Protein AF-A0A2W5WKI8-F1 (afdb_monomer_lite)

Sequence (62 aa):
MKVLEGVNSGLLNKQIAFDLGIAEATVKAHMTALMRKLNVHNRTQAAIAAQALVHGSRAASR

InterPro domains:
  IPR000792 Transcription regulator LuxR, C-terminal [PF00196] (1-49)
  IPR000792 Transcription regulator LuxR, C-terminal [PR00038] (10-26)
  IPR000792 Transcription regulator LuxR, C-terminal [PR00038] (26-38)
  IPR000792 Transcription regulator LuxR, C-terminal [PS00622] (10-37)
  IPR000792 Transcription regulator LuxR, C-terminal [PS50043] (1-54)
  IPR000792 Transcription regulator LuxR, C-terminal [SM00421] (1-50)
  IPR000792 Transcription regulator LuxR, C-terminal [cd06170] (1-50)
  IPR016032 Signal transduction response regulator, C-terminal effector [SSF46894] (2-51)
  IPR036388 Winged helix-like DNA-binding domain superfamily [G3DSA:1.10.10.10] (1-59)
  IPR051015 DNA-binding transcriptional activator EvgA-like [PTHR45566] (2-53)

Secondary structure (DSSP, 8-state):
-HHHHHHHTT--HHHHHHHHTS-HHHHHHHHHHHHHHHT-SSHHHHHHHHHHHHHHHHHTT-

Foldseek 3Di:
DQLLVCLLVVHDLVRSCVVVVHDSVVSVVVVVVQCVVQVHDDSVVSNVSSVVVVVVVVVVVD

pLDDT: mean 87.52, std 14.23, range [45.25, 97.75]

Structure (mmCIF, N/CA/C/O backbone):
data_AF-A0A2W5WKI8-F1
#
_entry.id   AF-A0A2W5WKI8-F1
#
loop_
_atom_site.group_PDB
_atom_site.id
_atom_site.type_symbol
_atom_site.label_atom_id
_atom_site.label_alt_id
_atom_site.label_comp_id
_atom_site.label_asym_id
_atom_site.label_entity_id
_atom_site.label_seq_id
_atom_site.pdbx_PDB_ins_code
_atom_site.Cartn_x
_atom_site.Cartn_y
_atom_site.Cartn_z
_atom_site.occupancy
_atom_site.B_iso_or_equiv
_atom_site.auth_seq_id
_atom_site.auth_comp_id
_atom_site.auth_asym_id
_atom_site.auth_atom_id
_atom_site.pdbx_PDB_model_num
ATOM 1 N N . MET A 1 1 ? -7.935 -7.366 -5.117 1.00 63.44 1 MET A N 1
ATOM 2 C CA . MET A 1 1 ? -6.912 -6.523 -5.774 1.00 63.44 1 MET A CA 1
ATOM 3 C C . MET A 1 1 ? -7.149 -5.009 -5.614 1.00 63.44 1 MET A C 1
ATOM 5 O O . MET A 1 1 ? -6.367 -4.245 -6.154 1.00 63.44 1 MET A O 1
ATOM 9 N N . LYS A 1 2 ? -8.090 -4.536 -4.774 1.00 85.75 2 LYS A N 1
ATOM 10 C CA . LYS A 1 2 ? -8.448 -3.101 -4.698 1.00 85.75 2 LYS A CA 1
ATOM 11 C C . LYS A 1 2 ? -7.345 -2.152 -4.187 1.00 85.75 2 LYS A C 1
ATOM 13 O O . LYS A 1 2 ? -7.233 -1.027 -4.652 1.00 85.75 2 LYS A O 1
ATOM 18 N N . VAL A 1 3 ? -6.484 -2.605 -3.265 1.00 90.69 3 VAL A N 1
ATOM 19 C CA . VAL A 1 3 ? -5.330 -1.798 -2.804 1.00 90.69 3 VAL A CA 1
ATOM 20 C C . VAL A 1 3 ? -4.306 -1.600 -3.927 1.00 90.69 3 VAL A C 1
ATOM 22 O O . VAL A 1 3 ? -3.744 -0.517 -4.050 1.00 90.69 3 VAL A O 1
ATOM 25 N N . LEU A 1 4 ? -4.087 -2.617 -4.771 1.00 90.19 4 LEU A N 1
ATOM 26 C CA . LEU A 1 4 ? -3.161 -2.518 -5.903 1.00 90.19 4 LEU A CA 1
ATOM 27 C C . LEU A 1 4 ? -3.640 -1.502 -6.935 1.00 90.19 4 LEU A C 1
ATOM 29 O O . LEU A 1 4 ? -2.851 -0.700 -7.418 1.00 90.19 4 LEU A O 1
ATOM 33 N N . GLU A 1 5 ? -4.935 -1.537 -7.243 1.00 91.19 5 GLU A N 1
ATOM 34 C CA . GLU A 1 5 ? -5.587 -0.608 -8.167 1.00 91.19 5 GLU A CA 1
ATOM 35 C C . GLU A 1 5 ? -5.461 0.835 -7.670 1.00 91.19 5 GLU A C 1
ATOM 37 O O . GLU A 1 5 ? -5.029 1.704 -8.421 1.00 91.19 5 GLU A O 1
ATOM 42 N N . GLY A 1 6 ? -5.727 1.084 -6.383 1.00 92.25 6 GLY A N 1
ATOM 43 C CA . GLY A 1 6 ? -5.539 2.412 -5.800 1.00 92.25 6 GLY A CA 1
ATOM 44 C C . GLY A 1 6 ? -4.086 2.892 -5.864 1.00 92.25 6 GLY A C 1
ATOM 45 O O . GLY A 1 6 ? -3.829 4.051 -6.182 1.00 92.25 6 GLY A O 1
ATOM 46 N N . VAL A 1 7 ? -3.117 2.001 -5.629 1.00 91.94 7 VAL A N 1
ATOM 47 C CA . VAL A 1 7 ? -1.684 2.321 -5.758 1.00 91.94 7 VAL A CA 1
ATOM 48 C C . VAL A 1 7 ? -1.309 2.642 -7.203 1.00 91.94 7 VAL A C 1
ATOM 50 O O . VAL A 1 7 ? -0.606 3.623 -7.438 1.00 91.94 7 VAL A O 1
ATOM 53 N N . ASN A 1 8 ? -1.807 1.855 -8.158 1.00 90.81 8 ASN A N 1
ATOM 54 C CA . ASN A 1 8 ? -1.626 2.069 -9.592 1.00 90.81 8 ASN A CA 1
ATOM 55 C C . ASN A 1 8 ? -2.196 3.422 -10.051 1.00 90.81 8 ASN A C 1
ATOM 57 O O . ASN A 1 8 ? -1.578 4.103 -10.862 1.00 90.81 8 ASN A O 1
ATOM 61 N N . SER A 1 9 ? -3.327 3.835 -9.477 1.00 90.94 9 SER A N 1
ATOM 62 C CA . SER A 1 9 ? -3.960 5.139 -9.716 1.00 90.94 9 SER A CA 1
ATOM 63 C C . SER A 1 9 ? -3.342 6.291 -8.909 1.00 90.94 9 SER A C 1
ATOM 65 O O . SER A 1 9 ? -3.860 7.403 -8.937 1.00 90.94 9 SER A O 1
ATOM 67 N N . GLY A 1 10 ? -2.257 6.054 -8.163 1.00 91.62 10 GLY A N 1
ATOM 68 C CA . GLY A 1 10 ? -1.561 7.091 -7.396 1.00 91.62 10 GLY A CA 1
ATOM 69 C C . GLY A 1 10 ? -2.230 7.499 -6.075 1.00 91.62 10 GLY A C 1
ATOM 70 O O . GLY A 1 10 ? -1.747 8.418 -5.419 1.00 91.62 10 GLY A O 1
ATOM 71 N N . LEU A 1 11 ? -3.284 6.806 -5.632 1.00 94.94 11 LEU A N 1
ATOM 72 C CA . LEU A 1 11 ? -4.042 7.153 -4.423 1.00 94.94 11 LEU A CA 1
ATOM 73 C C . LEU A 1 11 ? -3.259 6.886 -3.138 1.00 94.94 11 LEU A C 1
ATOM 75 O O . LEU A 1 11 ? -2.697 5.806 -2.949 1.00 94.94 11 LEU A O 1
ATOM 79 N N . LEU A 1 12 ? -3.286 7.822 -2.196 1.00 95.06 12 LEU A N 1
ATOM 80 C CA . LEU A 1 12 ? -2.661 7.660 -0.884 1.00 95.06 12 LEU A CA 1
ATOM 81 C C . LEU A 1 12 ? -3.331 6.541 -0.075 1.00 95.06 12 LEU A C 1
ATOM 83 O O . LEU A 1 12 ? -4.526 6.288 -0.210 1.00 95.06 12 LEU A O 1
ATOM 87 N N . ASN A 1 13 ? -2.593 5.925 0.856 1.00 95.31 13 ASN A N 1
ATOM 88 C CA . ASN A 1 13 ? -3.148 4.872 1.719 1.00 95.31 13 ASN A CA 1
ATOM 89 C C . ASN A 1 13 ? -4.395 5.337 2.486 1.00 95.31 13 ASN A C 1
ATOM 91 O O . ASN A 1 13 ? -5.312 4.546 2.668 1.00 95.31 13 ASN A O 1
ATOM 95 N N . LYS A 1 14 ? -4.448 6.614 2.889 1.00 96.69 14 LYS A N 1
ATOM 96 C CA . LYS A 1 14 ? -5.616 7.213 3.547 1.00 96.69 14 LYS A CA 1
ATOM 97 C C . LYS A 1 14 ? -6.839 7.290 2.625 1.00 96.69 14 LYS A C 1
ATOM 99 O O . LYS A 1 14 ? -7.946 7.039 3.080 1.00 96.69 14 LYS A O 1
ATOM 104 N N . GLN A 1 15 ? -6.638 7.607 1.346 1.00 97.50 15 GLN A N 1
ATOM 105 C CA . GLN A 1 15 ? -7.717 7.648 0.351 1.00 97.50 15 GLN A CA 1
ATOM 106 C C . GLN A 1 15 ? -8.221 6.235 0.058 1.00 97.50 15 GLN A C 1
ATOM 108 O O . GLN A 1 15 ? -9.410 5.982 0.156 1.00 97.50 15 GLN A O 1
ATOM 113 N N . ILE A 1 16 ? -7.309 5.281 -0.151 1.00 96.38 16 ILE A N 1
ATOM 114 C CA . ILE A 1 16 ? -7.663 3.865 -0.327 1.00 96.38 16 ILE A CA 1
ATOM 115 C C . ILE A 1 16 ? -8.422 3.333 0.898 1.00 96.38 16 ILE A C 1
ATOM 117 O O . ILE A 1 16 ? -9.391 2.599 0.758 1.00 96.38 16 ILE A O 1
ATOM 121 N N . ALA A 1 17 ? -7.984 3.690 2.107 1.00 97.50 17 ALA A N 1
ATOM 122 C CA . ALA A 1 17 ? -8.648 3.299 3.346 1.00 97.50 17 ALA A CA 1
ATOM 123 C C . ALA A 1 17 ? -10.081 3.844 3.415 1.00 97.50 17 ALA A C 1
ATOM 125 O O . ALA A 1 17 ? -11.003 3.092 3.725 1.00 97.50 17 ALA A O 1
ATOM 126 N N . PHE A 1 18 ? -10.257 5.120 3.065 1.00 97.75 18 PHE A N 1
ATOM 127 C CA . PHE A 1 18 ? -11.558 5.773 2.978 1.00 97.75 18 PHE A CA 1
ATOM 128 C C . PHE A 1 18 ? -12.467 5.097 1.940 1.00 97.75 18 PHE A C 1
ATOM 130 O O . PHE A 1 18 ? -13.563 4.670 2.290 1.00 97.75 18 PHE A O 1
ATOM 137 N N . ASP A 1 19 ? -11.980 4.900 0.712 1.00 96.38 19 ASP A N 1
ATOM 138 C CA . ASP A 1 19 ? -12.742 4.295 -0.390 1.00 96.38 19 ASP A CA 1
ATOM 139 C C . ASP A 1 19 ? -13.153 2.843 -0.098 1.00 96.38 19 ASP A C 1
ATOM 141 O O . ASP A 1 19 ? -14.185 2.363 -0.565 1.00 96.38 19 ASP A O 1
ATOM 145 N N . LEU A 1 20 ? -12.336 2.122 0.675 1.00 95.25 20 LEU A N 1
ATOM 146 C CA . LEU A 1 20 ? -12.595 0.735 1.057 1.00 95.25 20 LEU A CA 1
ATOM 147 C C . LEU A 1 20 ? -13.339 0.589 2.389 1.00 95.25 20 LEU A C 1
ATOM 149 O O . LEU A 1 20 ? -13.701 -0.535 2.735 1.00 95.25 20 LEU A O 1
ATOM 153 N N . GLY A 1 21 ? -13.556 1.675 3.137 1.00 97.00 21 GLY A N 1
ATOM 154 C CA . GLY A 1 21 ? -14.176 1.631 4.463 1.00 97.00 21 GLY A CA 1
ATOM 155 C C . GLY A 1 21 ? -13.364 0.833 5.493 1.00 97.00 21 GLY A C 1
ATOM 156 O O . GLY A 1 21 ? -13.941 0.178 6.358 1.00 97.00 21 GLY A O 1
ATOM 157 N N . ILE A 1 22 ? -12.031 0.845 5.391 1.00 96.69 22 ILE A N 1
ATOM 158 C CA . ILE A 1 22 ? -11.122 0.112 6.291 1.00 96.69 22 ILE A CA 1
ATOM 159 C C . ILE A 1 22 ? -10.119 1.051 6.960 1.00 96.69 22 ILE A C 1
ATOM 161 O O . ILE A 1 22 ? -9.928 2.191 6.549 1.00 96.69 22 ILE A O 1
ATOM 165 N N . ALA A 1 23 ? -9.419 0.561 7.983 1.00 97.75 23 ALA A N 1
ATOM 166 C CA . ALA A 1 23 ? -8.355 1.326 8.622 1.00 97.75 23 ALA A CA 1
ATOM 167 C C . ALA A 1 23 ? -7.127 1.489 7.704 1.00 97.75 23 ALA A C 1
ATOM 169 O O . ALA A 1 23 ? -6.723 0.565 6.994 1.00 97.75 23 ALA A O 1
ATOM 170 N N . GLU A 1 24 ? -6.446 2.637 7.792 1.00 97.31 24 GLU A N 1
ATOM 171 C CA . GLU A 1 24 ? -5.195 2.886 7.056 1.00 97.31 24 GLU A CA 1
ATOM 172 C C . GLU A 1 24 ? -4.100 1.862 7.409 1.00 97.31 24 GLU A C 1
ATOM 174 O O . GLU A 1 24 ? -3.319 1.451 6.549 1.00 97.31 24 GLU A O 1
ATOM 179 N N . ALA A 1 25 ? -4.065 1.393 8.661 1.00 97.56 25 ALA A N 1
ATOM 180 C CA . ALA A 1 25 ? -3.159 0.329 9.094 1.00 97.56 25 ALA A CA 1
ATOM 181 C C . ALA A 1 25 ? -3.386 -0.981 8.314 1.00 97.56 25 ALA A C 1
ATOM 183 O O . ALA A 1 25 ? -2.423 -1.649 7.935 1.00 97.56 25 ALA A O 1
ATOM 184 N N . THR A 1 26 ? -4.641 -1.306 7.991 1.00 96.81 26 THR A N 1
ATOM 185 C CA . THR A 1 26 ? -5.000 -2.467 7.167 1.00 96.81 26 THR A CA 1
ATOM 186 C C . THR A 1 26 ? -4.481 -2.303 5.740 1.00 96.81 26 THR A C 1
ATOM 188 O O . THR A 1 26 ? -3.891 -3.231 5.185 1.00 96.81 26 THR A O 1
ATOM 191 N N . VAL A 1 27 ? -4.594 -1.100 5.163 1.00 97.25 27 VAL A N 1
ATOM 192 C CA . VAL A 1 27 ? -3.992 -0.790 3.853 1.00 97.25 27 VAL A CA 1
ATOM 193 C C . VAL A 1 27 ? -2.472 -0.962 3.894 1.00 97.25 27 VAL A C 1
ATOM 195 O O . VAL A 1 27 ? -1.914 -1.577 2.988 1.00 97.25 27 VAL A O 1
ATOM 198 N N . LYS A 1 28 ? -1.793 -0.498 4.953 1.00 96.06 28 LYS A N 1
ATOM 199 C CA . LYS A 1 28 ? -0.338 -0.682 5.123 1.00 96.06 28 LYS A CA 1
ATOM 200 C C . LYS A 1 28 ? 0.052 -2.159 5.188 1.00 96.06 28 LYS A C 1
ATOM 202 O O . LYS A 1 28 ? 0.990 -2.557 4.502 1.00 96.06 28 LYS A O 1
ATOM 207 N N . ALA A 1 29 ? -0.691 -2.980 5.933 1.00 96.88 29 ALA A N 1
ATOM 208 C CA . ALA A 1 29 ? -0.452 -4.421 6.003 1.00 96.88 29 ALA A CA 1
ATOM 209 C C . ALA A 1 29 ? -0.603 -5.096 4.628 1.00 96.88 29 ALA A C 1
ATOM 211 O O . ALA A 1 29 ? 0.261 -5.875 4.213 1.00 96.88 29 ALA A O 1
ATOM 212 N N . HIS A 1 30 ? -1.654 -4.741 3.880 1.00 95.38 30 HIS A N 1
ATOM 213 C CA . HIS A 1 30 ? -1.806 -5.186 2.496 1.00 95.38 30 HIS A CA 1
ATOM 214 C C . HIS A 1 30 ? -0.643 -4.723 1.625 1.00 95.38 30 HIS A C 1
ATOM 216 O O . HIS A 1 30 ? -0.129 -5.523 0.849 1.00 95.38 30 HIS A O 1
ATOM 222 N N . MET A 1 31 ? -0.187 -3.481 1.783 1.00 95.50 31 MET A N 1
ATOM 223 C CA . MET A 1 31 ? 0.912 -2.928 1.002 1.00 95.50 31 MET A CA 1
ATOM 224 C C . MET A 1 31 ? 2.219 -3.693 1.224 1.00 95.50 31 MET A C 1
ATOM 226 O O . MET A 1 31 ? 2.886 -4.045 0.255 1.00 95.50 31 MET A O 1
ATOM 230 N N . THR A 1 32 ? 2.539 -4.042 2.471 1.00 95.62 32 THR A N 1
ATOM 231 C CA . THR A 1 32 ? 3.691 -4.891 2.809 1.00 95.62 32 THR A CA 1
ATOM 232 C C . THR A 1 32 ? 3.590 -6.270 2.160 1.00 95.62 32 THR A C 1
ATOM 234 O O . THR A 1 32 ? 4.543 -6.739 1.537 1.00 95.62 32 THR A O 1
ATOM 237 N N . ALA A 1 33 ? 2.425 -6.918 2.255 1.00 95.12 33 ALA A N 1
ATOM 238 C CA . ALA A 1 33 ? 2.209 -8.222 1.630 1.00 95.12 33 ALA A CA 1
ATOM 239 C C . ALA A 1 33 ? 2.343 -8.155 0.100 1.00 95.12 33 ALA A C 1
ATOM 241 O O . ALA A 1 33 ? 2.850 -9.086 -0.524 1.00 95.12 33 ALA A O 1
ATOM 242 N N . LEU A 1 34 ? 1.899 -7.052 -0.497 1.00 92.75 34 LEU A N 1
ATOM 243 C CA . LEU A 1 34 ? 1.923 -6.828 -1.933 1.00 92.75 34 LEU A CA 1
ATOM 244 C C . LEU A 1 34 ? 3.346 -6.570 -2.432 1.00 92.75 34 LEU A C 1
ATOM 246 O O . LEU A 1 34 ? 3.775 -7.214 -3.383 1.00 92.75 34 LEU A O 1
ATOM 250 N N . MET A 1 35 ? 4.105 -5.720 -1.739 1.00 94.56 35 MET A N 1
ATOM 251 C CA . MET A 1 35 ? 5.521 -5.483 -2.030 1.00 94.56 35 MET A CA 1
ATOM 252 C C . MET A 1 35 ? 6.337 -6.782 -1.962 1.00 94.56 35 MET A C 1
ATOM 254 O O . MET A 1 35 ? 7.089 -7.074 -2.888 1.00 94.56 35 MET A O 1
ATOM 258 N N . ARG A 1 36 ? 6.091 -7.630 -0.950 1.00 95.81 36 ARG A N 1
ATOM 259 C CA . ARG A 1 36 ? 6.710 -8.963 -0.851 1.00 95.81 36 ARG A CA 1
ATOM 260 C C . ARG A 1 36 ? 6.352 -9.867 -2.034 1.00 95.81 36 ARG A C 1
ATOM 262 O O . ARG A 1 36 ? 7.222 -10.546 -2.562 1.00 95.81 36 ARG A O 1
ATOM 269 N N . LYS A 1 37 ? 5.083 -9.882 -2.455 1.00 92.62 37 LYS A N 1
ATOM 270 C CA . LYS A 1 37 ? 4.627 -10.685 -3.605 1.00 92.62 37 LYS A CA 1
ATOM 271 C C . LYS A 1 37 ? 5.211 -10.211 -4.935 1.00 92.62 37 LYS A C 1
ATOM 273 O O . LYS A 1 37 ? 5.455 -11.038 -5.802 1.00 92.62 37 LYS A O 1
ATOM 278 N N . LEU A 1 38 ? 5.407 -8.905 -5.093 1.00 91.50 38 LEU A N 1
ATOM 279 C CA . LEU A 1 38 ? 5.970 -8.306 -6.304 1.00 91.50 38 LEU A CA 1
ATOM 280 C C . LEU A 1 38 ? 7.503 -8.229 -6.285 1.00 91.50 38 LEU A C 1
ATOM 282 O O . LEU A 1 38 ? 8.087 -7.776 -7.263 1.00 91.50 38 LEU A O 1
ATOM 286 N N . ASN A 1 39 ? 8.148 -8.658 -5.196 1.00 95.12 39 ASN A N 1
ATOM 287 C CA . ASN A 1 39 ? 9.591 -8.539 -4.983 1.00 95.12 39 ASN A CA 1
ATOM 288 C C . ASN A 1 39 ? 10.112 -7.092 -5.139 1.00 95.12 39 ASN A C 1
ATOM 290 O O . ASN A 1 39 ? 11.135 -6.834 -5.772 1.00 95.12 39 ASN A O 1
ATOM 294 N N . VAL A 1 40 ? 9.378 -6.131 -4.573 1.00 95.56 40 VAL A N 1
ATOM 295 C CA . VAL A 1 40 ? 9.726 -4.702 -4.574 1.00 95.56 40 VAL A CA 1
ATOM 296 C C . VAL A 1 40 ? 9.829 -4.169 -3.149 1.00 95.56 40 VAL A C 1
ATOM 298 O O . VAL A 1 40 ? 9.285 -4.752 -2.215 1.00 95.56 40 VAL A O 1
ATOM 301 N N . HIS A 1 41 ? 10.499 -3.033 -2.982 1.00 94.12 41 HIS A N 1
ATOM 302 C CA . HIS A 1 41 ? 10.889 -2.520 -1.665 1.00 94.12 41 HIS A CA 1
ATOM 303 C C . HIS A 1 41 ? 10.208 -1.201 -1.301 1.00 94.12 41 HIS A C 1
ATOM 305 O O . HIS A 1 41 ? 10.255 -0.777 -0.148 1.00 94.12 41 HIS A O 1
ATOM 311 N N . ASN A 1 42 ? 9.580 -0.529 -2.266 1.00 93.88 42 ASN A N 1
ATOM 312 C CA . ASN A 1 42 ? 8.875 0.718 -2.010 1.00 93.88 42 ASN A CA 1
ATOM 313 C C . ASN A 1 42 ? 7.606 0.856 -2.855 1.00 93.88 42 ASN A C 1
ATOM 315 O O . ASN A 1 42 ? 7.376 0.147 -3.837 1.00 93.88 42 ASN A O 1
ATOM 319 N N . ARG A 1 43 ? 6.773 1.816 -2.451 1.00 92.19 43 ARG A N 1
ATOM 320 C CA . ARG A 1 43 ? 5.486 2.105 -3.083 1.00 92.19 43 ARG A CA 1
ATOM 321 C C . ARG A 1 43 ? 5.624 2.493 -4.555 1.00 92.19 43 ARG A C 1
ATOM 323 O O . ARG A 1 43 ? 4.792 2.077 -5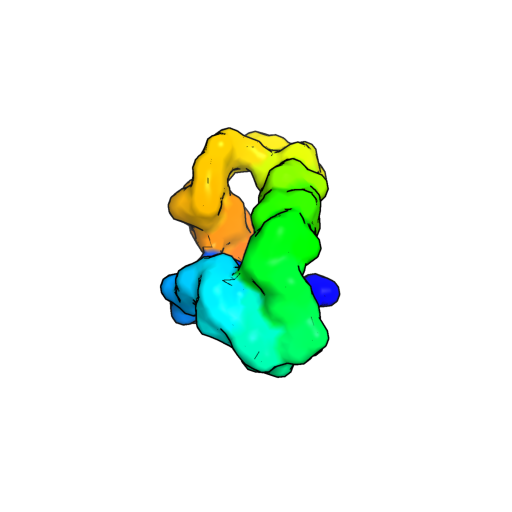.353 1.00 92.19 43 ARG A O 1
ATOM 330 N N . THR A 1 44 ? 6.648 3.263 -4.916 1.00 93.00 44 THR A N 1
ATOM 331 C CA . THR A 1 44 ? 6.880 3.677 -6.306 1.00 93.00 44 THR A CA 1
ATOM 332 C C . THR A 1 44 ? 7.146 2.465 -7.190 1.00 93.00 44 THR A C 1
ATOM 334 O O . THR A 1 44 ? 6.499 2.301 -8.219 1.00 93.00 44 THR A O 1
ATOM 337 N N . GLN A 1 45 ? 8.021 1.559 -6.751 1.00 94.00 45 G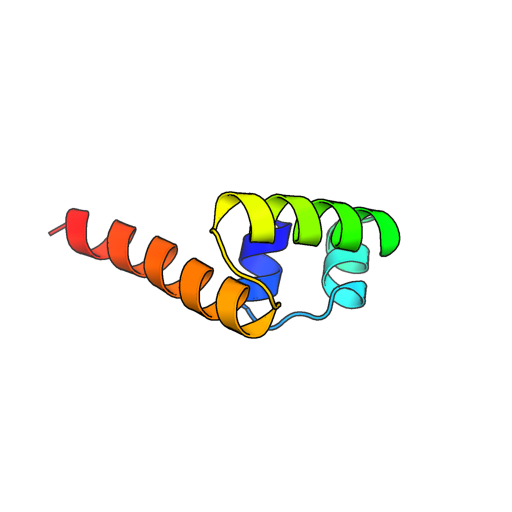LN A N 1
ATOM 338 C CA . GLN A 1 45 ? 8.278 0.294 -7.436 1.00 94.00 45 GLN A CA 1
ATOM 339 C C . GLN A 1 45 ? 7.013 -0.570 -7.512 1.00 94.00 45 GLN A C 1
ATOM 341 O O . GLN A 1 45 ? 6.737 -1.146 -8.558 1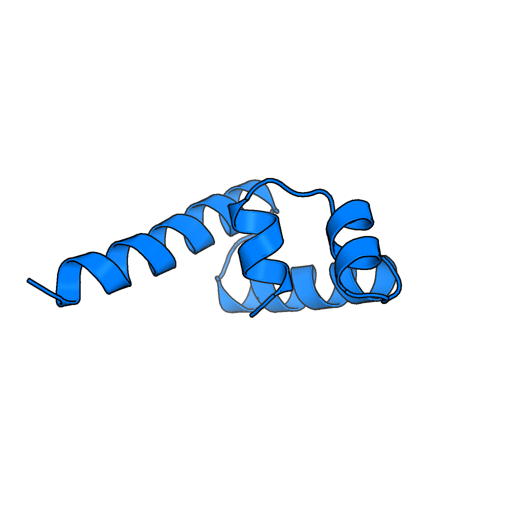.00 94.00 45 GLN A O 1
ATOM 346 N N . ALA A 1 46 ? 6.208 -0.618 -6.445 1.00 92.56 46 ALA A N 1
ATOM 347 C CA . ALA A 1 46 ? 4.932 -1.331 -6.461 1.00 92.56 46 ALA A CA 1
ATOM 348 C C . ALA A 1 46 ? 3.938 -0.738 -7.473 1.00 92.56 46 ALA A C 1
ATOM 350 O O . ALA A 1 46 ? 3.261 -1.497 -8.159 1.00 92.56 46 ALA A O 1
ATOM 351 N N . ALA A 1 47 ? 3.871 0.590 -7.604 1.00 91.62 47 ALA A N 1
ATOM 352 C CA . ALA A 1 47 ? 3.027 1.259 -8.591 1.00 91.62 47 ALA A CA 1
ATOM 353 C C . ALA A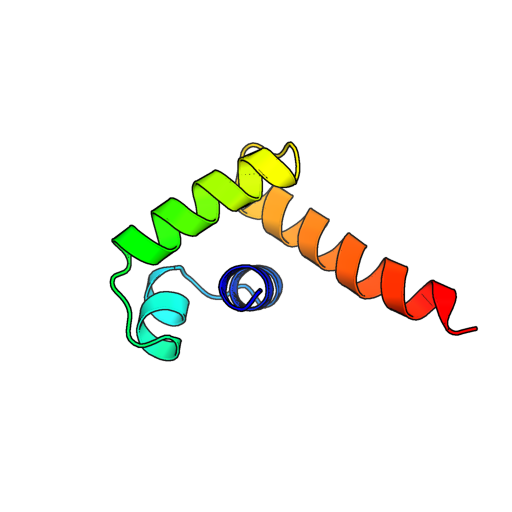 1 47 ? 3.492 0.973 -10.029 1.00 91.62 47 ALA A C 1
ATOM 355 O O . ALA A 1 47 ? 2.669 0.647 -10.878 1.00 91.62 47 ALA A O 1
ATOM 356 N N . ILE A 1 48 ? 4.803 1.010 -10.291 1.00 91.38 48 ILE A N 1
ATOM 357 C CA . ILE A 1 48 ? 5.376 0.665 -11.604 1.00 91.38 48 ILE A CA 1
ATOM 358 C C . ILE A 1 48 ? 5.100 -0.806 -11.948 1.00 91.38 48 ILE A C 1
ATOM 360 O O . ILE A 1 48 ? 4.648 -1.118 -13.049 1.00 91.38 48 ILE A O 1
ATOM 364 N N . ALA A 1 49 ? 5.312 -1.718 -10.997 1.00 89.81 49 ALA A N 1
ATOM 365 C CA . ALA A 1 49 ? 5.028 -3.138 -11.182 1.00 89.81 49 ALA A CA 1
ATOM 366 C C . ALA A 1 49 ? 3.527 -3.401 -11.410 1.00 89.81 49 ALA A C 1
ATOM 368 O O . ALA A 1 49 ? 3.165 -4.218 -12.256 1.00 89.81 49 ALA A O 1
ATOM 369 N N . ALA A 1 50 ? 2.644 -2.676 -10.715 1.00 86.62 50 ALA A N 1
ATOM 370 C CA . ALA A 1 50 ? 1.202 -2.740 -10.940 1.00 86.62 50 ALA A CA 1
ATOM 371 C C . ALA A 1 50 ? 0.829 -2.323 -12.371 1.00 86.62 50 ALA A C 1
ATOM 373 O O . ALA A 1 50 ? 0.058 -3.025 -13.027 1.00 86.62 50 ALA A O 1
ATOM 374 N N . GLN A 1 51 ? 1.429 -1.241 -12.884 1.00 84.88 51 GLN A N 1
ATOM 375 C CA . GLN A 1 51 ? 1.229 -0.809 -14.269 1.00 84.88 51 GLN A CA 1
ATOM 376 C C . GLN A 1 51 ? 1.675 -1.898 -15.249 1.00 84.88 51 GLN A C 1
ATOM 378 O O . GLN A 1 51 ? 0.933 -2.215 -16.178 1.00 84.88 51 GLN A O 1
ATOM 383 N N . ALA A 1 52 ? 2.840 -2.514 -15.038 1.00 83.06 52 ALA A N 1
ATOM 384 C CA . ALA A 1 52 ? 3.335 -3.582 -15.907 1.00 83.06 52 ALA A CA 1
ATOM 385 C C . ALA A 1 52 ? 2.371 -4.786 -15.973 1.00 83.06 52 ALA A C 1
ATOM 387 O O . ALA A 1 52 ? 2.128 -5.317 -17.055 1.00 83.06 52 ALA A O 1
ATOM 388 N N . LEU A 1 53 ? 1.755 -5.171 -14.849 1.00 79.44 53 LEU A N 1
ATOM 389 C CA . LEU A 1 53 ? 0.776 -6.268 -14.794 1.00 79.44 53 LEU A CA 1
ATOM 390 C C . LEU A 1 53 ? -0.527 -5.950 -15.551 1.00 79.44 53 LEU A C 1
ATOM 392 O O . LEU A 1 53 ? -1.089 -6.819 -16.225 1.00 79.44 53 LEU A O 1
ATOM 396 N N . VAL A 1 54 ? -0.997 -4.701 -15.473 1.00 71.44 54 VAL A N 1
ATOM 397 C CA . VAL A 1 54 ? -2.214 -4.244 -16.170 1.00 71.44 54 VAL A CA 1
ATOM 398 C C . VAL A 1 54 ? -1.987 -4.150 -17.683 1.00 71.44 54 VAL A C 1
ATOM 400 O O . VAL A 1 54 ? -2.851 -4.553 -18.464 1.00 71.44 54 VAL A O 1
ATOM 403 N N . HIS A 1 55 ? -0.821 -3.665 -18.118 1.00 66.38 55 HIS A N 1
ATOM 404 C CA . HIS A 1 55 ? -0.499 -3.536 -19.544 1.00 66.38 55 HIS A CA 1
ATOM 405 C C . HIS A 1 55 ? -0.086 -4.872 -20.183 1.00 66.38 55 HIS A C 1
ATOM 407 O O . HIS A 1 55 ? -0.463 -5.132 -21.326 1.00 66.38 55 HIS A O 1
ATOM 413 N N . GLY A 1 56 ? 0.586 -5.761 -19.442 1.00 58.56 56 GLY A N 1
ATOM 414 C CA . GLY A 1 56 ? 0.909 -7.120 -19.894 1.00 58.56 56 GLY A CA 1
ATOM 415 C C . GLY A 1 56 ? -0.333 -7.978 -20.165 1.00 58.56 56 GLY A C 1
ATOM 416 O O . GLY A 1 56 ? -0.350 -8.754 -21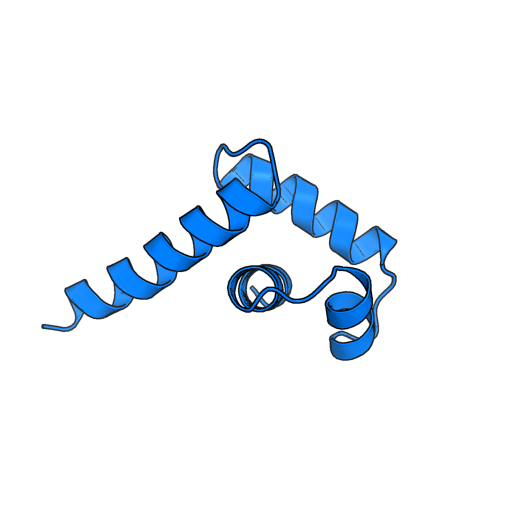.115 1.00 58.56 56 GLY A O 1
ATOM 417 N N . SER A 1 57 ? -1.419 -7.761 -19.413 1.00 54.91 57 SER A N 1
ATOM 418 C CA . SER A 1 57 ? -2.703 -8.443 -19.651 1.00 54.91 57 SER A CA 1
ATOM 419 C C . SER A 1 57 ? -3.447 -7.926 -20.894 1.00 54.91 57 SER A C 1
ATOM 421 O O . SER A 1 57 ? -4.214 -8.672 -21.495 1.00 54.91 57 SER A O 1
ATOM 423 N N . ARG A 1 58 ? -3.212 -6.674 -21.329 1.00 52.94 58 ARG A N 1
ATOM 424 C CA . ARG A 1 58 ? -3.817 -6.112 -22.560 1.00 52.94 58 ARG A CA 1
ATOM 425 C C . ARG A 1 58 ? -3.071 -6.516 -23.832 1.00 52.94 58 ARG A C 1
ATOM 427 O O . ARG A 1 58 ? -3.689 -6.557 -24.891 1.00 52.94 58 ARG A O 1
ATOM 434 N N . ALA A 1 59 ? -1.776 -6.821 -23.740 1.00 51.19 59 ALA A N 1
ATOM 435 C CA . ALA A 1 59 ? -0.985 -7.300 -24.875 1.00 51.19 59 ALA A CA 1
ATOM 436 C C . ALA A 1 59 ? -1.338 -8.744 -25.278 1.00 51.19 59 ALA A C 1
ATOM 438 O O . ALA A 1 59 ? -1.279 -9.068 -26.454 1.00 51.19 59 ALA A O 1
ATOM 439 N N . ALA A 1 60 ? -1.777 -9.581 -24.330 1.00 53.50 60 ALA A N 1
ATOM 440 C CA . ALA A 1 60 ? -2.201 -10.962 -24.589 1.00 53.50 60 ALA A CA 1
ATOM 441 C C . ALA A 1 60 ? -3.613 -11.094 -25.208 1.00 53.50 60 ALA A C 1
ATOM 443 O O . ALA A 1 60 ? -4.089 -12.203 -25.419 1.00 53.50 60 ALA A O 1
ATOM 444 N N . SER A 1 61 ? -4.304 -9.976 -25.466 1.00 51.31 61 SER A N 1
ATOM 445 C CA . SER A 1 61 ? -5.631 -9.936 -26.110 1.00 51.31 61 SER A CA 1
ATOM 446 C C . SER A 1 61 ? -5.575 -9.460 -27.573 1.00 51.31 61 SER A C 1
ATOM 448 O O . SER A 1 61 ? -6.574 -8.952 -28.083 1.00 51.31 61 SER A O 1
ATOM 450 N N . ARG A 1 62 ? -4.414 -9.557 -28.233 1.00 45.25 62 ARG A N 1
ATOM 451 C CA . ARG A 1 62 ? -4.227 -9.258 -29.661 1.00 45.25 62 ARG A CA 1
ATOM 452 C C . ARG A 1 62 ? -3.596 -10.433 -30.386 1.00 45.25 62 ARG A C 1
ATOM 454 O O . ARG A 1 62 ? -2.736 -11.090 -29.764 1.00 45.25 62 ARG A O 1
#

Organism: NCBI:txid88688

Radius of gyration: 12.06 Å; chains: 1; boundi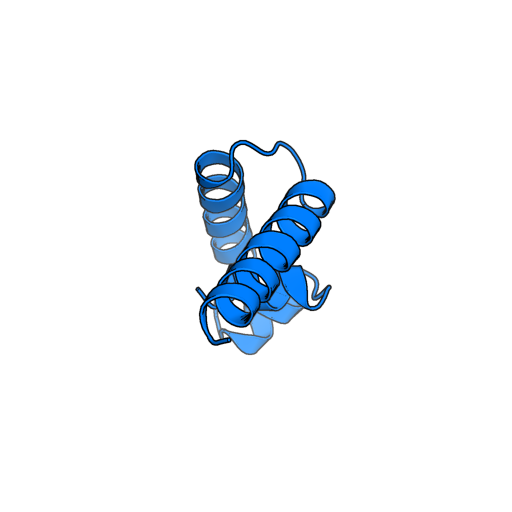ng box: 25×19×39 Å